Protein AF-A0A946SWT9-F1 (afdb_monomer)

Sequence (119 aa):
MNLFKFADIRRGKDSSDRVGQFMLGSYIILFLLFLVLPLGALISKSLENKDGEFIGFANYSLYLQEPALFQSLYNSLFVAIISTIIVVVLAFLFAYAITRT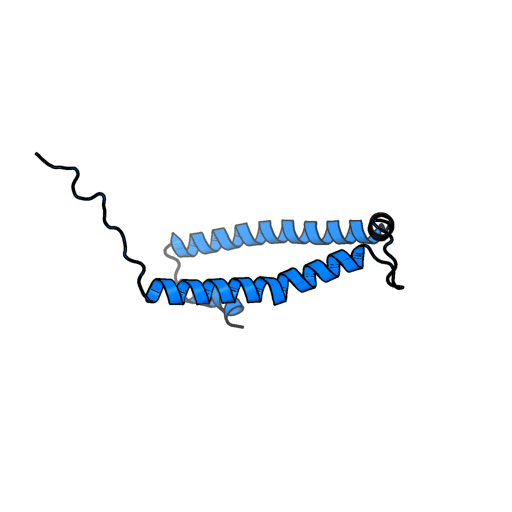CMPFKGFFKLVALIPLLS

Mean predicted aligned error: 9.85 Å

Foldseek 3Di:
DDPPPPPDPPPDCDVVNVVVVVVVVVVVVCCCVPPVVVVVVVVQVCQADPVRHRNGCPSVVVVVVDPVVVVVVCVVVVCVVVVCVVCVVVVVVLVCCLPPHPDPPSVVSVVVVCVVVVD

Structure (mmCIF, N/CA/C/O backbone):
data_AF-A0A946SWT9-F1
#
_entry.id   AF-A0A946SWT9-F1
#
loop_
_atom_site.group_PDB
_atom_site.id
_atom_site.type_symbol
_atom_site.label_atom_id
_atom_site.label_alt_id
_atom_site.label_comp_id
_atom_site.label_asym_id
_atom_site.label_entity_id
_atom_site.label_seq_id
_atom_site.pdbx_PDB_ins_code
_atom_site.Cartn_x
_atom_site.Cartn_y
_atom_site.Cartn_z
_atom_site.occupancy
_atom_site.B_iso_or_equiv
_atom_site.auth_seq_id
_atom_site.auth_comp_id
_atom_site.auth_asym_id
_atom_site.auth_atom_id
_atom_site.pdbx_PDB_model_num
ATOM 1 N N . MET A 1 1 ? -4.399 -53.183 23.988 1.00 47.94 1 MET A N 1
ATOM 2 C CA . MET A 1 1 ? -4.897 -53.689 22.693 1.00 47.94 1 MET A CA 1
ATOM 3 C C . MET A 1 1 ? -5.566 -52.527 21.956 1.00 47.94 1 MET A C 1
ATOM 5 O O . MET A 1 1 ? -6.573 -52.034 22.432 1.00 47.94 1 MET A O 1
ATOM 9 N N . ASN A 1 2 ? -4.929 -52.051 20.877 1.00 47.22 2 ASN A N 1
ATOM 10 C CA . ASN A 1 2 ? -5.386 -51.075 19.866 1.00 47.22 2 ASN A CA 1
ATOM 11 C C . ASN A 1 2 ? -5.886 -49.677 20.298 1.00 47.22 2 ASN A C 1
ATOM 13 O O . ASN A 1 2 ? -7.077 -49.397 20.246 1.00 47.22 2 ASN A O 1
ATOM 17 N N . LEU A 1 3 ? -4.941 -48.758 20.552 1.00 57.19 3 LEU A N 1
ATOM 18 C CA . LEU A 1 3 ? -5.171 -47.299 20.595 1.00 57.19 3 LEU A CA 1
ATOM 19 C C . LEU A 1 3 ? -4.796 -46.572 19.275 1.00 57.19 3 LEU A C 1
ATOM 21 O O . LEU A 1 3 ? -4.904 -45.357 19.190 1.00 57.19 3 LEU A O 1
ATOM 25 N N . PHE A 1 4 ? -4.360 -47.302 18.238 1.00 59.44 4 PHE A N 1
ATOM 26 C CA . PHE A 1 4 ? -3.781 -46.738 17.002 1.00 59.44 4 PHE A CA 1
ATOM 27 C C . PHE A 1 4 ? -4.716 -46.738 15.774 1.00 59.44 4 PHE A C 1
ATOM 29 O O . PHE A 1 4 ? -4.277 -46.459 14.664 1.00 59.44 4 PHE A O 1
ATOM 36 N N . LYS A 1 5 ? -6.016 -47.031 15.928 1.00 56.78 5 LYS A N 1
ATOM 37 C CA . LYS A 1 5 ? -6.928 -47.230 14.778 1.00 56.78 5 LYS A CA 1
ATOM 38 C C . LYS A 1 5 ? -7.606 -45.952 14.238 1.00 56.78 5 LYS A C 1
ATOM 40 O O . LYS A 1 5 ? -8.413 -46.048 13.323 1.00 56.78 5 LYS A O 1
ATOM 45 N N . PHE A 1 6 ? -7.280 -44.764 14.755 1.00 56.34 6 PHE A N 1
ATOM 46 C CA . PHE A 1 6 ? -7.875 -43.489 14.303 1.00 56.34 6 PHE A CA 1
ATOM 47 C C . PHE A 1 6 ? -7.043 -42.723 13.256 1.00 56.34 6 PHE A C 1
ATOM 49 O O . PHE A 1 6 ? -7.419 -41.623 12.866 1.00 56.34 6 PHE A O 1
ATOM 56 N N . ALA A 1 7 ? -5.928 -43.285 12.781 1.00 60.72 7 ALA A N 1
ATOM 57 C CA . ALA A 1 7 ? -4.946 -42.555 11.975 1.00 60.72 7 ALA A CA 1
ATOM 58 C C . ALA A 1 7 ? -5.119 -42.643 10.443 1.00 60.72 7 ALA A C 1
ATOM 60 O O . ALA A 1 7 ? -4.220 -42.212 9.733 1.00 60.72 7 ALA A O 1
ATOM 61 N N . ASP A 1 8 ? -6.229 -43.166 9.907 1.00 57.47 8 ASP A N 1
ATOM 62 C CA . ASP A 1 8 ? -6.317 -43.417 8.455 1.00 57.47 8 ASP A CA 1
ATOM 63 C C . ASP A 1 8 ? -7.679 -43.060 7.832 1.00 57.47 8 ASP A C 1
ATOM 65 O O . ASP A 1 8 ? -8.281 -43.826 7.078 1.00 57.47 8 ASP A O 1
ATOM 69 N N . ILE A 1 9 ? -8.185 -41.852 8.115 1.00 64.38 9 ILE A N 1
ATOM 70 C CA . ILE A 1 9 ? -9.250 -41.264 7.287 1.00 64.38 9 ILE A CA 1
ATOM 71 C C . ILE A 1 9 ? -8.605 -40.752 5.992 1.00 64.38 9 ILE A C 1
ATOM 73 O O . ILE A 1 9 ? -8.334 -39.560 5.832 1.00 64.38 9 ILE A O 1
ATOM 77 N N . ARG A 1 10 ? -8.349 -41.656 5.039 1.00 62.56 10 ARG A N 1
ATOM 78 C CA . ARG A 1 10 ? -8.100 -41.266 3.645 1.00 62.56 10 ARG A CA 1
ATOM 79 C C . ARG A 1 10 ? -9.384 -40.658 3.090 1.00 62.56 10 ARG A C 1
ATOM 81 O O . ARG A 1 10 ? -10.277 -41.373 2.642 1.00 62.56 10 ARG A O 1
ATOM 88 N N . ARG A 1 11 ? -9.480 -39.329 3.147 1.00 64.06 11 ARG A N 1
ATOM 89 C CA . ARG A 1 11 ? -10.544 -38.550 2.507 1.00 64.06 11 ARG A CA 1
ATOM 90 C C . ARG A 1 11 ? -10.490 -38.842 1.002 1.00 64.06 11 ARG A C 1
ATOM 92 O O . ARG A 1 11 ? -9.581 -38.385 0.312 1.00 64.06 11 ARG A O 1
ATOM 99 N N . GLY A 1 12 ? -11.391 -39.697 0.518 1.00 61.97 12 GLY A N 1
ATOM 100 C CA . GLY A 1 12 ? -11.531 -39.978 -0.909 1.00 61.97 12 GLY A CA 1
ATOM 101 C C . GLY A 1 12 ? -11.864 -38.678 -1.631 1.00 61.97 12 GLY A C 1
ATOM 102 O O . GLY A 1 12 ? -12.722 -37.941 -1.160 1.00 61.97 12 GLY A O 1
ATOM 103 N N . LYS A 1 13 ? -11.143 -38.383 -2.719 1.00 62.62 13 LYS A N 1
ATOM 104 C CA . LYS A 1 13 ? -11.277 -37.147 -3.499 1.00 62.62 13 LYS A CA 1
ATOM 105 C C . LYS A 1 13 ? -12.737 -36.961 -3.920 1.00 62.62 13 LYS A C 1
ATOM 107 O O . LYS A 1 13 ? -13.211 -37.661 -4.816 1.00 62.62 13 LYS A O 1
ATOM 112 N N . ASP A 1 14 ? -13.434 -36.058 -3.244 1.00 79.00 14 ASP A N 1
ATOM 113 C CA . ASP A 1 14 ? -14.861 -35.820 -3.435 1.00 79.00 14 ASP A CA 1
ATOM 114 C C . ASP A 1 14 ? -15.072 -34.950 -4.688 1.00 79.00 14 ASP A C 1
ATOM 116 O O . ASP A 1 14 ? -14.182 -34.212 -5.124 1.00 79.00 14 ASP A O 1
ATOM 120 N N . SER A 1 15 ? -16.253 -35.010 -5.301 1.00 72.38 15 SER A N 1
ATOM 121 C CA . SER A 1 15 ? -16.611 -34.146 -6.432 1.00 72.38 15 SER A CA 1
ATOM 122 C C . SER A 1 15 ? -16.540 -32.660 -6.050 1.00 72.38 15 SER A C 1
ATOM 124 O O . SER A 1 15 ? -16.199 -31.825 -6.889 1.00 72.38 15 SER A O 1
ATOM 126 N N . SER A 1 16 ? -16.779 -32.341 -4.773 1.00 81.31 16 SER A N 1
ATOM 127 C CA . SER A 1 16 ? -16.588 -31.004 -4.199 1.00 81.31 16 SER A CA 1
ATOM 128 C C . SER A 1 16 ? -15.132 -30.522 -4.301 1.00 81.31 16 SER A C 1
ATOM 130 O O . SER A 1 16 ? -14.876 -29.382 -4.696 1.00 81.31 16 SER A O 1
ATOM 132 N N . ASP A 1 17 ? -14.160 -31.416 -4.082 1.00 84.88 17 ASP A N 1
ATOM 133 C CA . ASP A 1 17 ? -12.734 -31.085 -4.195 1.00 84.88 17 ASP A CA 1
ATOM 134 C C . ASP A 1 17 ? -12.356 -30.745 -5.643 1.00 84.88 17 ASP A C 1
ATOM 136 O O . ASP A 1 17 ? -11.502 -29.893 -5.890 1.00 84.88 17 ASP A O 1
ATOM 140 N N . ARG A 1 18 ? -13.008 -31.384 -6.624 1.00 84.56 18 ARG A N 1
ATOM 141 C CA . ARG A 1 18 ? -12.776 -31.103 -8.050 1.00 84.56 18 ARG A CA 1
ATOM 142 C C . ARG A 1 18 ? -13.302 -29.722 -8.429 1.00 84.56 18 ARG A C 1
ATOM 144 O O . ARG A 1 18 ? -12.596 -28.985 -9.110 1.00 84.56 18 ARG A O 1
ATOM 151 N N . VAL A 1 19 ? -14.494 -29.350 -7.959 1.00 91.44 19 VAL A N 1
ATOM 152 C CA . VAL A 1 19 ? -15.061 -28.008 -8.185 1.00 91.44 19 VAL A CA 1
ATOM 153 C C . VAL A 1 19 ? -14.187 -26.937 -7.530 1.00 91.44 19 VAL A C 1
ATOM 155 O O . VAL A 1 19 ? -13.833 -25.961 -8.189 1.00 91.44 19 VAL A O 1
ATOM 158 N N . GLY A 1 20 ? -13.746 -27.156 -6.286 1.00 91.56 20 GLY A N 1
ATOM 159 C CA . GLY A 1 20 ? -12.815 -26.251 -5.606 1.00 91.56 20 GLY A CA 1
ATOM 160 C C . GLY A 1 20 ? -11.494 -26.074 -6.365 1.00 91.56 20 GLY A C 1
ATOM 161 O O . GLY A 1 20 ? -11.006 -24.953 -6.501 1.00 91.56 20 GLY A O 1
ATOM 162 N N . GLN A 1 21 ? -10.951 -27.153 -6.939 1.00 91.50 21 GLN A N 1
ATOM 163 C CA . GLN A 1 21 ? -9.752 -27.093 -7.783 1.00 91.50 21 GLN A CA 1
ATOM 164 C C . GLN A 1 21 ? -9.967 -26.271 -9.061 1.00 91.50 21 GLN A C 1
ATOM 166 O O . GLN A 1 21 ? -9.089 -25.490 -9.425 1.00 91.50 21 GLN A O 1
ATOM 171 N N . PHE A 1 22 ? -11.124 -26.390 -9.718 1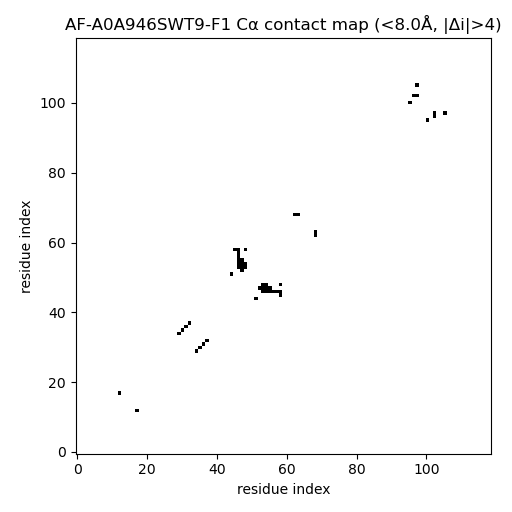.00 95.81 22 PHE A N 1
ATOM 172 C CA . PHE A 1 22 ? -11.445 -25.568 -10.890 1.00 95.81 22 PHE A CA 1
ATOM 173 C C . PHE A 1 22 ? -11.620 -24.090 -10.538 1.00 95.81 22 PHE A C 1
ATOM 175 O O . PHE A 1 22 ? -11.094 -23.235 -11.249 1.00 95.81 22 PHE A O 1
ATOM 182 N N . MET A 1 23 ? -12.306 -23.780 -9.435 1.00 95.06 23 MET A N 1
ATOM 183 C CA . MET A 1 23 ? -12.477 -22.398 -8.975 1.00 95.06 23 MET A CA 1
ATOM 184 C C . MET A 1 23 ? -11.133 -21.757 -8.620 1.00 95.06 23 MET A C 1
ATOM 186 O O . MET A 1 23 ? -10.849 -20.642 -9.055 1.00 95.06 23 MET A O 1
ATOM 190 N N .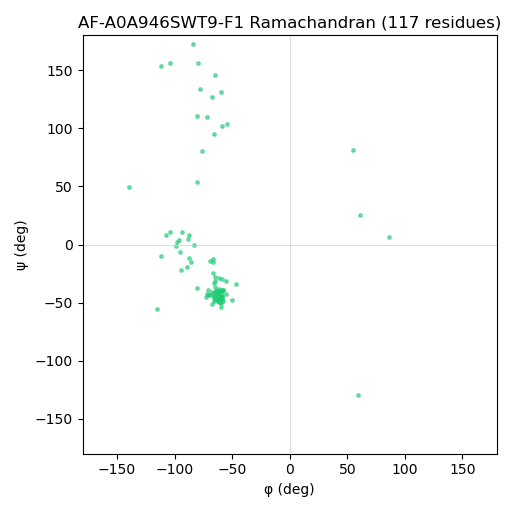 LEU A 1 24 ? -10.276 -22.480 -7.894 1.00 96.50 24 LEU A N 1
ATOM 191 C CA . LEU A 1 24 ? -8.934 -22.011 -7.558 1.00 96.50 24 LEU A CA 1
ATOM 192 C C . LEU A 1 24 ? -8.075 -21.823 -8.815 1.00 96.50 24 LEU A C 1
ATOM 194 O O . LEU A 1 24 ? -7.424 -20.792 -8.962 1.00 96.50 24 LEU A O 1
ATOM 198 N N . GLY A 1 25 ? -8.103 -22.790 -9.737 1.00 97.12 25 GLY A N 1
ATOM 199 C CA . GLY A 1 25 ? -7.388 -22.698 -11.009 1.00 97.12 25 GLY A CA 1
ATOM 200 C C . GLY A 1 25 ? -7.836 -21.489 -11.830 1.00 97.12 25 GLY A C 1
ATOM 201 O O . GLY A 1 25 ? -6.998 -20.728 -12.306 1.00 97.12 25 GLY A O 1
ATOM 202 N N . SER A 1 26 ? -9.148 -21.258 -11.927 1.00 97.19 26 SER A N 1
ATOM 203 C CA . SER A 1 26 ? -9.713 -20.084 -12.597 1.00 97.19 26 SER A CA 1
ATOM 204 C C . SER A 1 26 ? -9.265 -18.778 -11.939 1.00 97.19 26 SER A C 1
ATOM 206 O O . SER A 1 26 ? -8.817 -17.879 -12.646 1.00 97.19 26 SER A O 1
ATOM 208 N N . TYR A 1 27 ? -9.306 -18.685 -10.607 1.00 97.50 27 TYR A N 1
ATOM 209 C CA . TYR A 1 27 ? -8.845 -17.496 -9.886 1.00 97.50 27 TYR A CA 1
ATOM 210 C C . TYR A 1 27 ? -7.365 -17.200 -10.149 1.00 97.50 27 TYR A C 1
ATOM 212 O O . TYR A 1 27 ? -7.008 -16.060 -10.435 1.00 97.50 27 TYR A O 1
ATOM 220 N N . ILE A 1 28 ? -6.508 -18.224 -10.111 1.00 97.75 28 ILE A N 1
ATOM 221 C CA . ILE A 1 28 ? -5.077 -18.074 -10.404 1.00 97.75 28 ILE A CA 1
ATOM 222 C C . ILE A 1 28 ? -4.875 -17.598 -11.844 1.00 97.75 28 ILE A C 1
ATOM 224 O O . ILE A 1 28 ? -4.108 -16.667 -12.072 1.00 97.75 28 ILE A O 1
ATOM 228 N N . ILE A 1 29 ? -5.580 -18.192 -12.809 1.00 98.00 29 ILE A N 1
ATOM 229 C CA . ILE A 1 29 ? -5.495 -17.785 -14.217 1.00 98.00 29 ILE A CA 1
ATOM 230 C C . ILE A 1 29 ? -5.918 -16.322 -14.378 1.00 98.00 29 ILE A C 1
ATOM 232 O O . ILE A 1 29 ? -5.200 -15.550 -15.010 1.00 98.00 29 ILE A O 1
ATOM 236 N N . LEU A 1 30 ? -7.038 -15.916 -13.777 1.00 97.44 30 LEU A N 1
ATOM 237 C CA . LEU A 1 30 ? -7.507 -14.531 -13.825 1.00 97.44 30 LEU A CA 1
ATOM 238 C C . LEU A 1 30 ? -6.505 -13.573 -13.173 1.00 97.44 30 LEU A C 1
ATOM 240 O O . LEU A 1 30 ? -6.179 -12.548 -13.762 1.00 97.44 30 LEU A O 1
ATOM 244 N N . PHE A 1 31 ? -5.964 -13.917 -12.006 1.00 97.50 31 PHE A N 1
ATOM 245 C CA . PHE A 1 31 ? -4.932 -13.123 -11.340 1.00 97.50 31 PHE A CA 1
ATOM 246 C C . PHE A 1 31 ? -3.684 -12.954 -12.220 1.00 97.50 31 PHE A C 1
ATOM 248 O O . PHE A 1 31 ? -3.171 -11.844 -12.373 1.00 97.50 31 PHE A O 1
ATOM 255 N N . LEU A 1 32 ? -3.217 -14.033 -12.851 1.00 97.50 32 LEU A N 1
ATOM 256 C CA . LEU A 1 32 ? -2.068 -13.978 -13.750 1.00 97.50 32 LEU A CA 1
ATOM 257 C C . LEU A 1 32 ? -2.346 -13.105 -14.979 1.00 97.50 32 LEU A C 1
ATOM 259 O O . LEU A 1 32 ? -1.503 -12.291 -15.348 1.00 97.50 32 LEU A O 1
ATOM 263 N N . LEU A 1 33 ? -3.523 -13.238 -15.587 1.00 97.56 33 LEU A N 1
ATOM 264 C CA . LEU A 1 33 ? -3.884 -12.499 -16.798 1.00 97.56 33 LEU A CA 1
ATOM 265 C C . LEU A 1 33 ? -4.144 -11.011 -16.539 1.00 97.56 33 LEU A C 1
ATOM 267 O O . LEU A 1 33 ? -3.703 -10.174 -17.320 1.00 97.56 33 LEU A O 1
ATOM 271 N N . PHE A 1 34 ? -4.853 -10.672 -15.463 1.00 96.44 34 PHE A N 1
ATOM 272 C CA . PHE A 1 34 ? -5.308 -9.300 -15.217 1.00 96.44 34 PHE A CA 1
ATOM 273 C C . PHE A 1 34 ? -4.373 -8.477 -14.337 1.00 96.44 34 PHE A C 1
ATOM 275 O O . PHE A 1 34 ? -4.434 -7.253 -14.389 1.00 96.44 34 PHE A O 1
ATOM 282 N N . LEU A 1 35 ? -3.521 -9.114 -13.533 1.00 95.94 35 LEU A N 1
ATOM 283 C CA . LEU A 1 35 ? -2.601 -8.405 -12.646 1.00 95.94 35 LEU A CA 1
ATOM 284 C C . LEU A 1 35 ? -1.152 -8.653 -13.051 1.00 95.94 35 LEU A C 1
ATOM 286 O O . LEU A 1 35 ? -0.419 -7.705 -13.318 1.00 95.94 35 LEU A O 1
ATOM 290 N N . VAL A 1 36 ? -0.731 -9.916 -13.142 1.00 96.94 36 VAL A N 1
ATOM 291 C CA . VAL A 1 36 ? 0.692 -10.224 -13.364 1.00 96.94 36 VAL A CA 1
ATOM 292 C C . VAL A 1 36 ? 1.144 -9.872 -14.778 1.00 96.94 36 VAL A C 1
ATOM 294 O O . VAL A 1 36 ? 2.201 -9.266 -14.931 1.00 96.94 36 VAL A O 1
ATOM 297 N N . LEU A 1 37 ? 0.354 -10.191 -15.804 1.00 96.88 37 LEU A N 1
ATOM 298 C CA . LEU A 1 37 ? 0.683 -9.886 -17.198 1.00 96.88 37 LEU A CA 1
ATOM 299 C C . LEU A 1 37 ? 0.861 -8.376 -17.443 1.00 96.88 37 LEU A C 1
ATOM 301 O O . LEU A 1 37 ? 1.933 -8.006 -17.929 1.00 96.88 37 LEU A O 1
ATOM 305 N N . PRO A 1 38 ? -0.089 -7.479 -17.096 1.00 96.50 38 PRO A N 1
ATOM 306 C CA . PRO A 1 38 ? 0.115 -6.048 -17.317 1.00 96.50 38 PRO A CA 1
ATOM 307 C C . PRO A 1 38 ? 1.268 -5.479 -16.484 1.00 96.50 38 PRO A C 1
ATOM 309 O O . PRO A 1 38 ? 2.020 -4.655 -16.997 1.00 96.50 38 PRO A O 1
ATOM 312 N N . LEU A 1 39 ? 1.476 -5.940 -15.244 1.00 96.81 39 LEU A N 1
ATOM 313 C CA . LEU A 1 39 ? 2.644 -5.526 -14.456 1.00 96.81 39 LEU A CA 1
ATOM 314 C C . LEU A 1 39 ? 3.960 -5.981 -15.098 1.00 96.81 39 LEU A C 1
ATOM 316 O O . LEU A 1 39 ? 4.910 -5.205 -15.161 1.00 96.81 39 LEU A O 1
ATOM 320 N N . GLY A 1 40 ? 4.008 -7.207 -15.619 1.00 95.44 40 GLY A N 1
ATOM 321 C CA . GLY A 1 40 ? 5.153 -7.713 -16.371 1.00 95.44 40 GLY A CA 1
ATOM 322 C C . GLY A 1 40 ? 5.428 -6.874 -17.617 1.00 95.44 40 GLY A C 1
ATOM 323 O O . GLY A 1 40 ? 6.565 -6.469 -17.838 1.00 95.44 40 GLY A O 1
ATOM 324 N N . ALA A 1 41 ? 4.385 -6.528 -18.375 1.00 93.94 41 ALA A N 1
ATOM 325 C CA . ALA A 1 41 ? 4.503 -5.660 -19.544 1.00 93.94 41 ALA A CA 1
ATOM 326 C C . ALA A 1 41 ? 5.023 -4.256 -19.184 1.00 93.94 41 ALA A C 1
ATOM 328 O O . ALA A 1 41 ? 5.847 -3.709 -19.915 1.00 93.94 41 ALA A O 1
ATOM 329 N N . LEU A 1 42 ? 4.597 -3.689 -18.048 1.00 94.62 42 LEU A N 1
ATOM 330 C CA . LEU A 1 42 ? 5.117 -2.412 -17.547 1.00 94.62 42 LEU A CA 1
ATOM 331 C C . LEU A 1 42 ? 6.608 -2.494 -17.197 1.00 94.62 42 LEU A C 1
ATOM 333 O O . LEU A 1 42 ? 7.354 -1.579 -17.535 1.00 94.62 42 LEU A O 1
ATOM 337 N N . ILE A 1 43 ? 7.049 -3.591 -16.573 1.00 93.62 43 ILE A N 1
ATOM 338 C CA . ILE A 1 43 ? 8.466 -3.818 -16.246 1.00 93.62 43 ILE A CA 1
ATOM 339 C C . ILE A 1 43 ? 9.303 -4.007 -17.518 1.00 93.62 43 ILE A C 1
ATOM 341 O O . ILE A 1 43 ? 10.406 -3.475 -17.622 1.00 93.62 43 ILE A O 1
ATOM 345 N N . SER A 1 44 ? 8.793 -4.738 -18.512 1.00 91.69 44 SER A N 1
ATOM 346 C CA . SER A 1 44 ? 9.468 -4.855 -19.809 1.00 91.69 44 SER A CA 1
ATOM 347 C C . SER A 1 44 ? 9.594 -3.488 -20.478 1.00 91.69 44 SER A C 1
ATOM 349 O O . S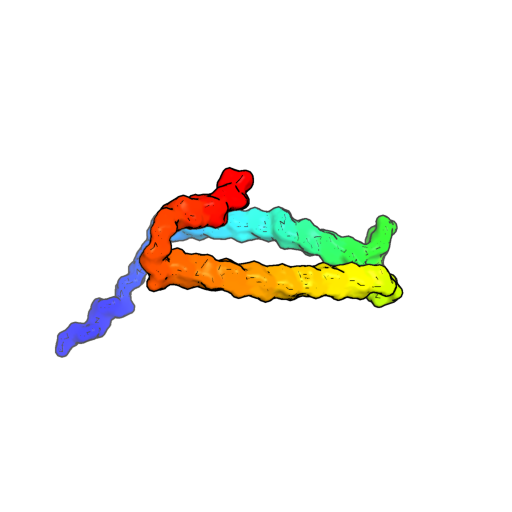ER A 1 44 ? 10.684 -3.108 -20.898 1.00 91.69 44 SER A O 1
ATOM 351 N N . LYS A 1 45 ? 8.513 -2.697 -20.485 1.00 90.94 45 LYS A N 1
ATOM 352 C CA . LYS A 1 45 ? 8.528 -1.347 -21.055 1.00 90.94 45 LYS A CA 1
ATOM 353 C C . LYS A 1 45 ? 9.442 -0.378 -20.316 1.00 90.94 45 LYS A C 1
ATOM 355 O O . LYS A 1 45 ? 10.019 0.484 -20.967 1.00 90.94 45 LYS A O 1
ATOM 360 N N . SER A 1 46 ? 9.635 -0.514 -19.004 1.00 92.00 46 SER A N 1
ATOM 361 C CA . SER A 1 46 ? 10.578 0.342 -18.272 1.00 92.00 46 SER A CA 1
ATOM 362 C C . SER A 1 46 ? 12.047 0.079 -18.622 1.00 92.00 46 SER A C 1
ATOM 364 O O . SER A 1 46 ? 12.894 0.914 -18.304 1.00 92.00 46 SER A O 1
ATOM 366 N N . LEU A 1 47 ? 12.361 -1.035 -19.292 1.00 92.50 47 LEU A N 1
ATOM 367 C CA . LEU A 1 47 ? 13.699 -1.352 -19.810 1.00 92.50 47 LEU A CA 1
ATOM 368 C C . LEU A 1 47 ? 13.883 -0.962 -21.288 1.00 92.50 47 LEU A C 1
ATOM 370 O O . LEU A 1 47 ? 14.989 -1.064 -21.821 1.00 92.50 47 LEU A O 1
ATOM 374 N N . GLU A 1 48 ? 12.816 -0.523 -21.952 1.00 92.62 48 GLU A N 1
ATOM 375 C CA . GLU A 1 48 ? 12.820 -0.101 -23.352 1.00 92.62 48 GLU A CA 1
ATOM 376 C C . GLU A 1 48 ? 12.775 1.431 -23.477 1.00 92.62 48 GLU A C 1
ATOM 378 O O . GLU A 1 48 ? 12.319 2.146 -22.581 1.00 92.62 48 GLU A O 1
ATOM 383 N N . ASN A 1 49 ? 13.252 1.956 -24.603 1.00 88.44 49 ASN A N 1
ATOM 384 C CA . ASN A 1 49 ? 13.066 3.352 -24.992 1.00 88.44 49 ASN A CA 1
ATOM 385 C C . ASN A 1 49 ? 11.701 3.542 -25.692 1.00 88.44 49 ASN A C 1
ATOM 387 O O . ASN A 1 49 ? 11.002 2.577 -26.010 1.00 88.44 49 ASN A O 1
ATOM 391 N N . LYS A 1 50 ? 11.314 4.792 -25.978 1.00 85.50 50 LYS A N 1
ATOM 392 C CA . LYS A 1 50 ? 10.074 5.150 -26.694 1.00 85.50 50 LYS A CA 1
ATOM 393 C C . LYS A 1 50 ? 9.946 4.467 -28.059 1.00 85.50 50 LYS A C 1
ATOM 395 O O . LYS A 1 50 ? 8.833 4.136 -28.456 1.00 85.50 50 LYS A O 1
ATOM 400 N N . ASP A 1 51 ? 11.073 4.204 -28.715 1.00 87.81 51 ASP A N 1
ATOM 401 C CA . ASP A 1 51 ? 11.146 3.532 -30.017 1.00 87.81 51 ASP A CA 1
ATOM 402 C C . ASP A 1 51 ? 11.093 1.991 -29.915 1.00 87.81 51 ASP A C 1
ATOM 404 O O . ASP A 1 51 ? 11.098 1.298 -30.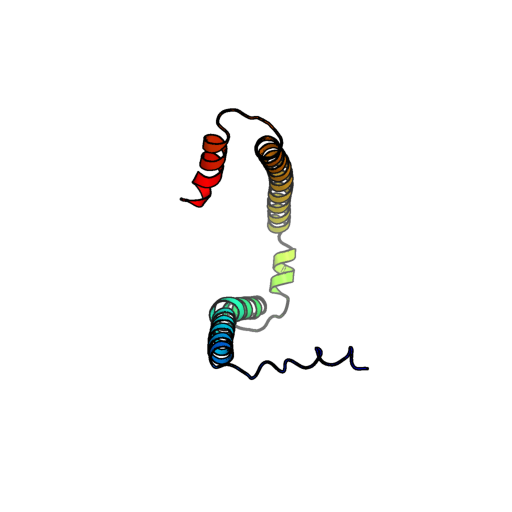928 1.00 87.81 51 ASP A O 1
ATOM 408 N N . GLY A 1 52 ? 11.003 1.432 -28.698 1.00 85.75 52 GLY A N 1
ATOM 409 C CA . GLY A 1 52 ? 10.935 -0.015 -28.450 1.00 85.75 52 GLY A CA 1
ATOM 410 C C . GLY A 1 52 ? 12.292 -0.718 -28.358 1.00 85.75 52 GLY A C 1
ATOM 411 O O . GLY A 1 52 ? 12.342 -1.940 -28.259 1.00 85.75 52 GLY A O 1
ATOM 412 N N . GLU A 1 53 ? 13.395 0.029 -28.374 1.00 90.00 53 GLU A N 1
ATOM 413 C CA . GLU A 1 53 ? 14.739 -0.528 -28.211 1.00 90.00 53 GLU A CA 1
ATOM 414 C C . GLU A 1 53 ? 15.040 -0.841 -26.741 1.00 90.00 53 GLU A C 1
ATOM 416 O O . GLU A 1 53 ? 14.805 -0.007 -25.866 1.00 90.00 53 GLU A O 1
ATOM 421 N N . PHE A 1 54 ? 15.600 -2.020 -26.457 1.00 90.88 54 PHE A N 1
ATOM 422 C CA . PHE A 1 54 ? 16.014 -2.398 -25.105 1.00 90.88 54 PHE A CA 1
ATOM 423 C C . PHE A 1 54 ? 17.262 -1.610 -24.682 1.00 90.88 54 PHE A C 1
ATOM 425 O O . PHE A 1 54 ? 18.363 -1.856 -25.173 1.00 90.88 54 PHE A O 1
ATOM 432 N N . ILE A 1 55 ? 17.091 -0.688 -23.734 1.00 90.94 55 ILE A N 1
ATOM 433 C CA . ILE A 1 55 ? 18.148 0.187 -23.196 1.00 90.94 55 ILE A CA 1
ATOM 434 C C . ILE A 1 55 ? 18.563 -0.197 -21.766 1.00 90.94 55 ILE A C 1
ATOM 436 O O . ILE A 1 55 ? 19.328 0.516 -21.110 1.00 90.94 55 ILE A O 1
ATOM 440 N N . GLY A 1 56 ? 18.070 -1.334 -21.264 1.00 89.81 56 GLY A N 1
ATOM 441 C CA . GLY A 1 56 ? 18.385 -1.846 -19.934 1.00 89.81 56 GLY A CA 1
ATOM 442 C C . GLY A 1 56 ? 17.984 -0.862 -18.833 1.00 89.81 56 GLY A C 1
ATOM 443 O O . GLY A 1 56 ? 16.862 -0.368 -18.798 1.00 89.81 56 GLY A O 1
ATOM 444 N N . PHE A 1 57 ? 18.906 -0.556 -17.917 1.00 89.31 57 PHE A N 1
ATOM 445 C CA . PHE A 1 57 ? 18.619 0.286 -16.749 1.00 89.31 57 PHE A CA 1
ATOM 4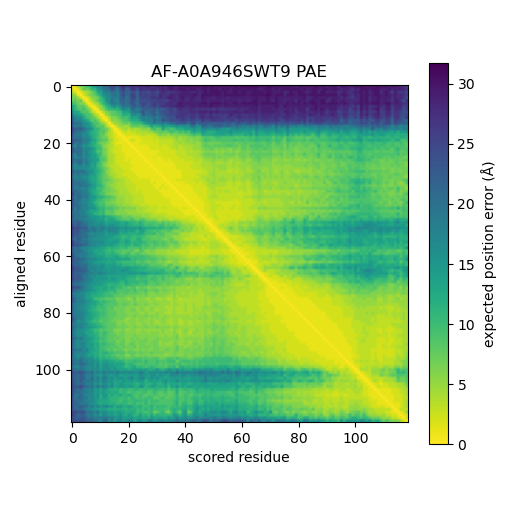46 C C . PHE A 1 57 ? 18.787 1.796 -16.983 1.00 89.31 57 PHE A C 1
ATOM 448 O O . PHE A 1 57 ? 18.694 2.571 -16.030 1.00 89.31 57 PHE A O 1
ATOM 455 N N . ALA A 1 58 ? 19.009 2.243 -18.222 1.00 88.81 58 ALA A N 1
ATOM 456 C CA . ALA A 1 58 ? 19.254 3.657 -18.518 1.00 88.81 58 ALA A CA 1
ATOM 457 C C . ALA A 1 58 ? 18.097 4.572 -18.060 1.00 88.81 58 ALA A C 1
ATOM 459 O O . ALA A 1 58 ? 18.336 5.625 -17.460 1.00 88.81 58 ALA A O 1
ATOM 460 N N . ASN A 1 59 ? 16.845 4.124 -18.230 1.00 88.50 59 ASN A N 1
ATOM 461 C CA . ASN A 1 59 ? 15.660 4.825 -17.723 1.00 88.50 59 ASN A CA 1
ATOM 462 C C . ASN A 1 59 ? 15.711 5.026 -16.201 1.00 88.50 59 ASN A C 1
ATOM 464 O O . ASN A 1 59 ? 15.365 6.094 -15.707 1.00 88.50 59 ASN A O 1
ATOM 468 N N . TYR A 1 60 ? 16.193 4.030 -15.454 1.00 87.81 60 TYR A N 1
ATOM 469 C CA . TYR A 1 60 ? 16.305 4.108 -13.998 1.00 87.81 60 TYR A CA 1
ATOM 470 C C . TYR A 1 60 ? 17.410 5.067 -13.568 1.00 87.81 60 TYR A C 1
ATOM 472 O O . TYR A 1 60 ? 17.210 5.815 -12.619 1.00 87.81 60 TYR A O 1
ATOM 480 N N . SER A 1 61 ? 18.555 5.093 -14.260 1.00 85.94 61 SER A N 1
ATOM 481 C CA . SER A 1 61 ? 19.617 6.055 -13.939 1.00 85.94 61 SER A CA 1
ATOM 482 C C . SER A 1 61 ? 19.192 7.503 -14.175 1.00 85.94 61 SER A C 1
ATOM 484 O O . SER A 1 61 ? 19.499 8.352 -13.346 1.00 85.94 61 SER A O 1
ATOM 486 N N . LEU A 1 62 ? 18.453 7.775 -15.257 1.00 86.31 62 LEU A N 1
ATOM 487 C CA . LEU A 1 62 ? 17.897 9.104 -15.522 1.00 86.31 62 LEU A CA 1
ATOM 488 C C . LEU A 1 62 ? 16.851 9.476 -14.470 1.00 86.31 62 LEU A C 1
ATOM 490 O O . LEU A 1 62 ? 16.892 10.567 -13.915 1.00 86.31 62 LEU A O 1
ATOM 494 N N . TYR A 1 63 ? 15.962 8.537 -14.142 1.00 83.94 63 TYR A N 1
ATOM 495 C CA . TYR A 1 63 ? 14.955 8.727 -13.104 1.00 83.94 63 TYR A CA 1
ATOM 496 C C . TYR A 1 63 ? 15.611 9.029 -11.747 1.00 83.94 63 TYR A C 1
ATOM 498 O O . TYR A 1 63 ? 15.282 10.011 -11.104 1.00 83.94 63 TYR A O 1
ATOM 506 N N . LEU A 1 64 ? 16.625 8.274 -11.326 1.00 86.56 64 LEU A N 1
ATOM 507 C CA . LEU A 1 64 ? 17.314 8.508 -10.050 1.00 86.56 64 LEU A CA 1
ATOM 508 C C . LEU A 1 64 ? 18.113 9.820 -9.988 1.00 86.56 64 LEU A C 1
ATOM 510 O O . LEU A 1 64 ? 18.536 10.202 -8.903 1.00 86.56 64 LEU A O 1
ATOM 514 N N . GLN A 1 65 ? 18.348 10.509 -11.103 1.00 87.12 65 GLN A N 1
ATOM 515 C CA . GLN A 1 65 ? 19.009 11.817 -11.097 1.00 87.12 65 GLN A CA 1
ATOM 516 C C . GLN A 1 65 ? 18.026 12.973 -10.899 1.00 87.12 65 GLN A C 1
ATOM 518 O O . GLN A 1 65 ? 18.468 14.085 -10.617 1.00 87.12 65 GLN A O 1
ATOM 523 N N . GLU A 1 66 ? 16.716 12.728 -10.992 1.00 86.81 66 GLU A N 1
ATOM 524 C CA . GLU A 1 66 ? 15.718 13.782 -10.858 1.00 86.81 66 GLU A CA 1
ATOM 525 C C . GLU A 1 66 ? 15.433 14.130 -9.386 1.00 86.81 66 GLU A C 1
ATOM 527 O O . GLU A 1 66 ? 14.797 13.349 -8.664 1.00 86.81 66 GLU A O 1
ATOM 532 N N . PRO A 1 67 ? 15.839 15.323 -8.905 1.00 81.00 67 PRO A N 1
ATOM 533 C CA . PRO A 1 67 ? 15.710 15.693 -7.495 1.00 81.00 67 PRO A CA 1
ATOM 534 C C . PRO A 1 67 ? 14.248 15.800 -7.041 1.00 81.00 67 PRO A C 1
ATOM 536 O O . PRO A 1 67 ? 13.933 15.540 -5.877 1.00 81.00 67 PRO A O 1
ATOM 539 N N . ALA A 1 68 ? 13.332 16.127 -7.959 1.00 85.00 68 ALA A N 1
ATOM 540 C CA . ALA A 1 68 ? 11.901 16.201 -7.674 1.00 85.00 68 ALA A CA 1
ATOM 541 C C . ALA A 1 68 ? 11.322 14.851 -7.212 1.00 85.00 68 ALA A C 1
ATOM 543 O O . ALA A 1 68 ? 10.382 14.819 -6.412 1.00 85.00 68 ALA A O 1
ATOM 544 N N . LEU A 1 69 ? 11.898 13.731 -7.658 1.00 85.38 69 LEU A N 1
ATOM 545 C CA . LEU A 1 69 ? 11.412 12.404 -7.297 1.00 85.38 69 LEU A CA 1
ATOM 546 C C . LEU A 1 69 ? 11.744 12.053 -5.858 1.00 85.38 69 LEU A C 1
ATOM 548 O O . LEU A 1 69 ? 10.850 11.626 -5.133 1.00 85.38 69 LEU A O 1
ATOM 552 N N . PHE A 1 70 ? 12.971 12.309 -5.405 1.00 87.81 70 PHE A N 1
ATOM 553 C CA . PHE A 1 70 ? 13.322 12.123 -3.995 1.00 87.81 70 PHE A CA 1
ATOM 554 C C . PHE A 1 70 ? 12.462 12.989 -3.080 1.00 87.81 70 PHE A C 1
ATOM 556 O O . PHE A 1 70 ? 11.996 12.504 -2.048 1.00 87.81 70 PHE A O 1
ATOM 563 N N . GLN A 1 71 ? 12.179 14.232 -3.485 1.00 89.19 71 GLN A N 1
ATOM 564 C CA . GLN A 1 71 ? 11.279 15.094 -2.727 1.00 89.19 71 GLN A CA 1
ATOM 565 C C . GLN A 1 71 ? 9.861 14.512 -2.660 1.00 89.19 71 GLN A C 1
ATOM 567 O O . GLN A 1 71 ? 9.257 14.485 -1.588 1.00 89.19 71 GLN A O 1
ATOM 572 N N . SER A 1 72 ? 9.332 14.018 -3.782 1.00 91.56 72 SER A N 1
ATOM 573 C CA . SER A 1 72 ? 8.001 13.403 -3.828 1.00 91.56 72 SER A CA 1
ATOM 574 C C . SER A 1 72 ? 7.924 12.128 -2.981 1.00 91.56 72 SER A C 1
ATOM 576 O O . SER A 1 72 ? 6.994 11.982 -2.191 1.00 91.56 72 SER A O 1
ATOM 578 N N . LEU A 1 73 ? 8.943 11.263 -3.052 1.00 92.50 73 LEU A N 1
ATOM 579 C CA . LEU A 1 73 ? 9.041 10.042 -2.255 1.00 92.50 73 LEU A CA 1
ATOM 580 C C . LEU A 1 73 ? 9.091 10.363 -0.764 1.00 92.50 73 LEU A C 1
ATOM 582 O O . LEU A 1 73 ? 8.349 9.765 0.014 1.00 92.50 73 LEU A O 1
ATOM 586 N N . TYR A 1 74 ? 9.925 11.327 -0.369 1.00 93.94 74 TYR A N 1
ATOM 587 C CA . TYR A 1 74 ? 10.017 11.765 1.018 1.00 93.94 74 TYR A CA 1
ATOM 588 C C . TYR A 1 74 ? 8.683 12.326 1.515 1.00 93.94 74 TYR A C 1
ATOM 590 O O . TYR A 1 74 ? 8.207 11.917 2.570 1.00 93.94 74 TYR A O 1
ATOM 598 N N . ASN A 1 75 ? 8.044 13.205 0.741 1.00 95.31 75 ASN A N 1
ATOM 599 C CA . ASN A 1 75 ? 6.754 13.786 1.104 1.00 95.31 75 ASN A CA 1
ATOM 600 C C . ASN A 1 75 ? 5.679 12.703 1.277 1.00 95.31 75 ASN A C 1
ATOM 602 O O . ASN A 1 75 ? 4.967 12.697 2.281 1.00 95.31 75 ASN A O 1
ATOM 606 N N . SER A 1 76 ? 5.574 11.766 0.333 1.00 96.81 76 SER A N 1
ATOM 607 C CA . SER A 1 76 ? 4.599 10.674 0.399 1.00 96.81 76 SER A CA 1
ATOM 608 C C . SER A 1 76 ? 4.858 9.740 1.579 1.00 96.81 76 SER A C 1
ATOM 610 O O . SER A 1 76 ? 3.920 9.410 2.303 1.00 96.81 76 SER A O 1
ATOM 612 N N . LEU A 1 77 ? 6.115 9.349 1.817 1.00 97.50 77 LEU A N 1
ATOM 613 C CA . LEU A 1 77 ? 6.480 8.511 2.961 1.00 97.50 77 LEU A CA 1
ATOM 614 C C . LEU A 1 77 ? 6.227 9.226 4.287 1.00 97.50 77 LEU A C 1
ATOM 616 O O . LEU A 1 77 ? 5.678 8.626 5.208 1.00 97.50 77 LEU A O 1
ATOM 620 N N . PHE A 1 78 ? 6.574 10.507 4.379 1.00 97.75 78 PHE A N 1
ATOM 621 C CA . PHE A 1 78 ? 6.339 11.311 5.569 1.00 97.75 78 PHE A CA 1
ATOM 622 C C . PHE A 1 78 ? 4.845 11.382 5.897 1.00 97.75 78 PHE A C 1
ATOM 624 O O . PHE A 1 78 ? 4.443 11.053 7.014 1.00 97.75 78 PHE A O 1
ATOM 631 N N . VAL A 1 79 ? 4.002 11.718 4.915 1.00 97.94 79 VAL A N 1
ATOM 632 C CA . VAL A 1 79 ? 2.547 11.747 5.116 1.00 97.94 79 VAL A CA 1
ATOM 633 C C . VAL A 1 79 ? 2.011 10.356 5.461 1.00 97.94 79 VAL A C 1
ATOM 635 O O . VAL A 1 79 ? 1.197 10.239 6.378 1.00 97.94 79 VAL A O 1
ATOM 638 N N . ALA A 1 80 ? 2.478 9.294 4.800 1.00 97.88 80 ALA A N 1
ATOM 639 C CA . ALA A 1 80 ? 2.052 7.925 5.090 1.00 97.88 80 ALA A CA 1
ATOM 640 C C . ALA A 1 80 ? 2.394 7.503 6.530 1.00 97.88 80 ALA A C 1
ATOM 642 O O . ALA A 1 80 ? 1.548 6.944 7.226 1.00 97.88 80 ALA A O 1
ATOM 643 N N . ILE A 1 81 ? 3.599 7.811 7.011 1.00 98.31 81 ILE A N 1
ATOM 644 C CA . ILE A 1 81 ? 4.032 7.471 8.372 1.00 98.31 81 ILE A CA 1
ATOM 645 C C . ILE A 1 81 ? 3.238 8.269 9.406 1.00 98.31 81 ILE A C 1
ATOM 647 O O . ILE A 1 81 ? 2.667 7.682 10.327 1.00 98.31 81 ILE A O 1
ATOM 651 N N . ILE A 1 82 ? 3.163 9.593 9.249 1.00 98.31 82 ILE A N 1
ATOM 652 C CA . ILE A 1 82 ? 2.465 10.461 10.205 1.00 98.31 82 ILE A CA 1
ATOM 653 C C . ILE A 1 82 ? 0.975 10.114 10.261 1.00 98.31 82 ILE A C 1
ATOM 655 O O . ILE A 1 82 ? 0.425 9.955 11.352 1.00 98.31 82 ILE A O 1
ATOM 659 N N . SER A 1 83 ? 0.332 9.919 9.107 1.00 97.94 83 SER A N 1
ATOM 660 C CA . SER A 1 83 ? -1.071 9.493 9.062 1.00 97.94 83 SER A CA 1
ATOM 661 C C . SER A 1 83 ? -1.266 8.122 9.705 1.00 97.94 83 SER A C 1
ATOM 663 O O . SER A 1 83 ? -2.170 7.980 10.521 1.00 97.94 83 SER A O 1
ATOM 665 N N . THR A 1 84 ? -0.396 7.143 9.438 1.00 98.06 84 THR A N 1
ATOM 666 C CA . THR A 1 84 ? -0.482 5.812 10.060 1.00 98.06 84 THR A CA 1
ATOM 667 C C . THR A 1 84 ? -0.387 5.900 11.578 1.00 98.06 84 THR A C 1
ATOM 669 O O . THR A 1 84 ? -1.214 5.312 12.268 1.00 98.06 84 THR A O 1
ATOM 672 N N . ILE A 1 85 ? 0.568 6.660 12.119 1.00 98.44 85 ILE A N 1
ATOM 673 C CA . ILE A 1 85 ? 0.728 6.820 13.573 1.00 98.44 85 ILE A CA 1
ATOM 674 C C . ILE A 1 85 ? -0.538 7.426 14.185 1.00 98.44 85 ILE A C 1
ATOM 676 O O . ILE A 1 85 ? -1.084 6.877 15.145 1.00 98.44 85 ILE A O 1
ATOM 680 N N . ILE A 1 86 ? -1.034 8.525 13.611 1.00 98.19 86 ILE A N 1
ATOM 681 C CA . ILE A 1 86 ? -2.234 9.212 14.103 1.00 98.19 86 ILE A CA 1
ATOM 682 C C . ILE A 1 86 ? -3.449 8.278 14.033 1.00 98.19 86 ILE A C 1
ATOM 684 O O . ILE A 1 86 ? -4.160 8.112 15.025 1.00 98.19 86 ILE A O 1
ATOM 688 N N . VAL A 1 87 ? -3.670 7.636 12.884 1.00 97.25 87 VAL A N 1
ATOM 689 C CA . VAL A 1 87 ? -4.812 6.743 12.655 1.00 97.25 87 VAL A CA 1
ATOM 690 C C . VAL A 1 87 ? -4.751 5.537 13.580 1.00 97.25 87 VAL A C 1
ATOM 692 O O . VAL A 1 87 ? -5.765 5.210 14.183 1.00 97.25 87 VAL A O 1
ATOM 695 N N . VAL A 1 88 ? -3.593 4.897 13.752 1.00 98.06 88 VAL A N 1
ATOM 696 C CA . VAL A 1 88 ? -3.450 3.730 14.636 1.00 98.06 88 VAL A CA 1
ATOM 697 C C . VAL A 1 88 ? -3.748 4.103 16.084 1.00 98.06 88 VAL A C 1
ATOM 699 O O . VAL A 1 88 ? -4.512 3.393 16.737 1.00 98.06 88 VAL A O 1
ATOM 702 N N . VAL A 1 89 ? -3.209 5.220 16.583 1.00 98.12 89 VAL A N 1
ATOM 703 C CA . VAL A 1 89 ? -3.475 5.678 17.956 1.00 98.12 89 VAL A CA 1
ATOM 704 C C . VAL A 1 89 ? -4.966 5.953 18.150 1.00 98.12 89 VAL A C 1
ATOM 706 O O . VAL A 1 89 ? -5.571 5.437 19.091 1.00 98.12 89 VAL A O 1
ATOM 709 N N . LEU A 1 90 ? -5.588 6.712 17.244 1.00 96.31 90 LEU A N 1
ATOM 710 C CA . LEU A 1 90 ? -7.010 7.048 17.338 1.00 96.31 90 LEU A CA 1
ATOM 711 C C . LEU A 1 90 ? -7.913 5.818 17.180 1.00 96.31 90 LEU A C 1
ATOM 713 O O . LEU A 1 90 ? -8.826 5.624 17.983 1.00 96.31 90 LEU A O 1
ATOM 717 N N . ALA A 1 91 ? -7.646 4.965 16.190 1.00 95.00 91 ALA A N 1
ATOM 718 C CA . ALA A 1 91 ? -8.405 3.743 15.944 1.00 95.00 91 ALA A CA 1
ATOM 719 C C . ALA A 1 91 ? -8.293 2.771 17.123 1.00 95.00 91 ALA A C 1
ATOM 721 O O . ALA A 1 91 ? -9.295 2.175 17.521 1.00 95.00 91 ALA A O 1
ATOM 722 N N . PHE A 1 92 ? -7.108 2.647 17.728 1.00 9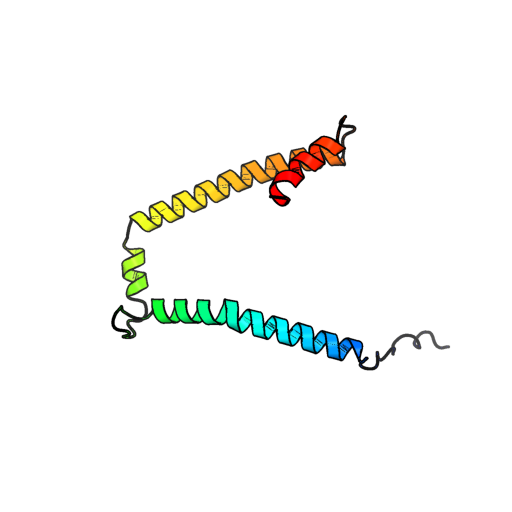6.06 92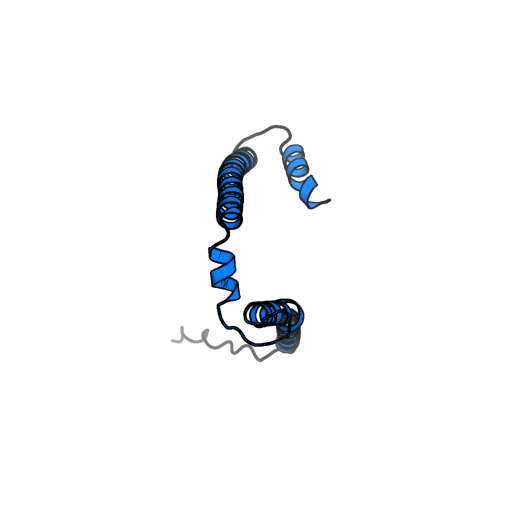 PHE A N 1
ATOM 723 C CA . PHE A 1 92 ? -6.907 1.817 18.911 1.00 96.06 92 PHE A CA 1
ATOM 724 C C . PHE A 1 92 ? -7.675 2.358 20.120 1.00 96.06 92 PHE A C 1
ATOM 726 O O . PHE A 1 92 ? -8.402 1.600 20.763 1.00 96.06 92 PHE A O 1
ATOM 733 N N . LEU A 1 93 ? -7.574 3.661 20.410 1.00 94.75 93 LEU A N 1
ATOM 734 C CA . LEU A 1 93 ? -8.326 4.294 21.499 1.00 94.75 93 LEU A CA 1
ATOM 735 C C . LEU A 1 93 ? -9.838 4.132 21.304 1.00 94.75 93 LEU A C 1
ATOM 737 O O . LEU A 1 93 ? -10.548 3.767 22.241 1.00 94.75 93 LEU A O 1
ATOM 741 N N . PHE A 1 94 ? -10.324 4.336 20.081 1.00 92.62 94 PHE A N 1
ATOM 742 C CA . PHE A 1 94 ? -11.726 4.152 19.722 1.00 92.62 94 PHE A CA 1
ATOM 743 C C . PHE A 1 94 ? -12.185 2.697 19.905 1.00 92.62 94 PHE A C 1
ATOM 745 O O . PHE A 1 94 ? -13.194 2.435 20.568 1.00 92.62 94 PHE A O 1
ATOM 752 N N . ALA A 1 95 ? -11.419 1.732 19.387 1.00 93.00 95 ALA A N 1
ATOM 753 C CA . ALA A 1 95 ? -11.705 0.309 19.540 1.00 93.00 95 ALA A CA 1
ATOM 754 C C . ALA A 1 95 ? -11.673 -0.129 21.013 1.00 93.00 95 ALA A C 1
ATOM 756 O O . ALA A 1 95 ? -12.532 -0.907 21.444 1.00 93.00 95 ALA A O 1
ATOM 757 N N . TYR A 1 96 ? -10.727 0.390 21.801 1.00 93.75 96 TYR A N 1
ATOM 758 C CA . TYR A 1 96 ? -10.624 0.131 23.235 1.00 93.75 96 TYR A CA 1
ATOM 759 C C . TYR A 1 96 ? -11.828 0.697 23.987 1.00 93.75 96 TYR A C 1
ATOM 761 O O . TYR A 1 96 ? -12.463 -0.032 24.752 1.00 93.75 96 TYR A O 1
ATOM 769 N N . ALA A 1 97 ? -12.196 1.954 23.723 1.00 91.56 97 ALA A N 1
ATOM 770 C CA . ALA A 1 97 ? -13.345 2.599 24.346 1.00 91.56 97 ALA A CA 1
ATOM 771 C C . ALA A 1 97 ? -14.626 1.802 24.076 1.00 91.56 97 ALA A C 1
ATOM 773 O O . ALA A 1 97 ? -15.339 1.421 25.004 1.00 91.56 97 ALA A O 1
ATOM 774 N N . ILE A 1 98 ? -14.867 1.431 22.820 1.00 90.88 98 ILE A N 1
ATOM 775 C CA . ILE A 1 98 ? -16.014 0.604 22.454 1.00 90.88 98 ILE A CA 1
ATOM 776 C C . ILE A 1 98 ? -15.942 -0.765 23.134 1.00 90.88 98 ILE A C 1
ATOM 778 O O . ILE A 1 98 ? -16.955 -1.238 23.638 1.00 90.88 98 ILE A O 1
ATOM 782 N N . THR A 1 99 ? -14.795 -1.439 23.164 1.00 90.88 99 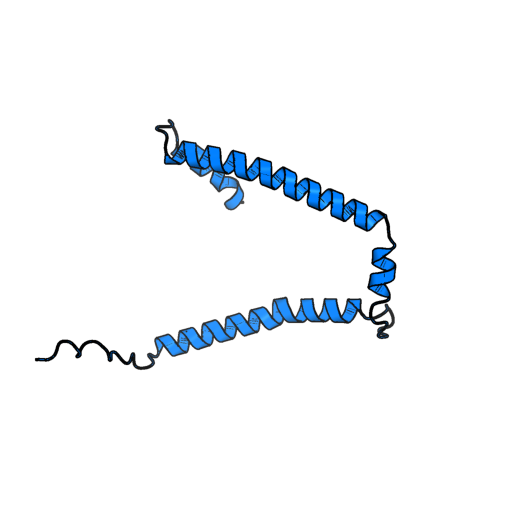THR A N 1
ATOM 783 C CA . THR A 1 99 ? -14.732 -2.845 23.601 1.00 90.88 99 THR A CA 1
ATOM 784 C C . THR A 1 99 ? -14.715 -3.006 25.118 1.00 90.88 99 THR A C 1
ATOM 786 O O . THR A 1 99 ? -15.324 -3.945 25.629 1.00 90.88 99 THR A O 1
ATOM 789 N N . ARG A 1 100 ? -14.034 -2.113 25.840 1.00 89.81 100 ARG A N 1
ATOM 790 C CA . ARG A 1 100 ? -13.729 -2.276 27.269 1.00 89.81 100 ARG A CA 1
ATOM 791 C C . ARG A 1 100 ? -14.450 -1.298 28.192 1.00 89.81 100 ARG A C 1
ATOM 793 O O . ARG A 1 100 ? -14.405 -1.510 29.398 1.00 89.81 100 ARG A O 1
ATOM 800 N N . THR A 1 101 ? -15.126 -0.271 27.675 1.00 87.81 101 THR A N 1
ATOM 801 C CA . THR A 1 101 ? -15.843 0.703 28.519 1.00 87.81 101 THR A CA 1
ATOM 802 C C . THR A 1 101 ? -17.362 0.604 28.363 1.00 87.81 101 THR A C 1
ATOM 804 O O . THR A 1 101 ? -17.875 0.201 27.315 1.00 87.81 101 THR A O 1
ATOM 807 N N . CYS A 1 102 ? -18.097 0.999 29.407 1.00 81.94 102 CYS A N 1
ATOM 808 C CA . CYS A 1 102 ? -19.558 1.128 29.403 1.00 81.94 102 CYS A CA 1
ATOM 809 C C . CYS A 1 102 ? -19.993 2.458 28.759 1.00 81.94 102 CYS A C 1
ATOM 811 O O . CYS A 1 102 ? -20.705 3.253 29.367 1.00 81.94 102 CYS A O 1
ATOM 813 N N . MET A 1 103 ? -19.521 2.726 27.539 1.00 84.75 103 MET A N 1
ATOM 814 C CA . MET A 1 103 ? -19.826 3.958 26.810 1.00 84.75 103 MET A CA 1
ATOM 815 C C . MET A 1 103 ? -21.319 4.013 26.420 1.00 84.75 103 MET A C 1
ATOM 817 O O . MET A 1 103 ? -21.805 3.082 25.760 1.00 84.75 103 MET A O 1
ATOM 821 N N . PRO A 1 104 ? -22.054 5.090 26.762 1.00 80.06 104 PRO A N 1
ATOM 822 C CA . PRO A 1 104 ? -23.426 5.273 26.294 1.00 80.06 104 PRO A CA 1
ATOM 823 C C . PRO A 1 104 ? -23.451 5.449 24.765 1.00 80.06 104 PRO A C 1
ATOM 825 O O . PRO A 1 104 ? -22.531 6.011 24.179 1.00 80.06 104 PRO A O 1
ATOM 828 N N . PHE A 1 105 ? -24.499 4.954 24.098 1.00 86.69 105 PHE A N 1
ATOM 829 C CA . PHE A 1 105 ? -24.673 5.028 22.633 1.00 86.69 105 PHE A CA 1
ATOM 830 C C . PHE A 1 105 ? -23.597 4.326 21.776 1.00 86.69 105 PHE A C 1
ATOM 832 O O . PHE A 1 105 ? -23.436 4.633 20.596 1.00 86.69 105 PHE A O 1
ATOM 839 N N . LYS A 1 106 ? -22.907 3.308 22.306 1.00 85.12 106 LYS A N 1
ATOM 840 C CA . LYS A 1 106 ? -21.894 2.500 21.588 1.00 85.12 106 LYS A CA 1
ATOM 841 C C . LYS A 1 106 ? -22.313 2.016 20.185 1.00 85.12 106 LYS A C 1
ATOM 843 O O . LYS A 1 106 ? -21.467 1.910 19.301 1.00 85.12 106 LYS A O 1
ATOM 848 N N . GLY A 1 107 ? -23.597 1.712 19.969 1.00 84.69 107 GLY A N 1
ATOM 849 C CA . GLY A 1 107 ? -24.124 1.316 18.655 1.00 84.69 107 GLY A CA 1
ATOM 850 C C . GLY A 1 107 ? -24.042 2.432 17.608 1.00 84.69 107 GLY A C 1
ATOM 851 O O . GLY A 1 107 ? -23.620 2.175 16.485 1.00 84.69 107 GLY A O 1
ATOM 852 N N . PHE A 1 108 ? -24.351 3.672 17.994 1.00 88.88 108 PHE A N 1
ATOM 853 C CA . PHE A 1 108 ? -24.245 4.841 17.119 1.00 88.88 108 PHE A CA 1
ATOM 854 C C . PHE A 1 108 ? -22.794 5.079 16.684 1.00 88.88 108 PHE A C 1
ATOM 856 O O . PHE A 1 108 ? -22.523 5.173 15.492 1.00 88.88 108 PHE A O 1
ATOM 863 N N . PHE A 1 109 ? -21.841 5.068 17.624 1.00 88.81 109 PHE A N 1
ATOM 864 C CA . PHE A 1 109 ? -20.419 5.241 17.301 1.00 88.81 109 PHE A CA 1
ATOM 865 C C . PHE A 1 109 ? -19.887 4.159 16.352 1.00 88.81 109 PHE A C 1
ATOM 867 O O . PHE A 1 109 ? -19.143 4.471 15.425 1.00 88.81 109 PHE A O 1
ATOM 874 N N . LYS A 1 110 ? -20.304 2.896 16.523 1.00 88.31 110 LYS A N 1
ATOM 875 C CA . LYS A 1 110 ? -19.959 1.823 15.577 1.00 88.31 110 LYS A CA 1
ATOM 876 C C . LYS A 1 110 ? -20.499 2.088 14.175 1.00 88.31 110 LYS A C 1
ATOM 878 O O . LYS A 1 110 ? -19.774 1.871 13.213 1.00 88.31 110 LYS A O 1
ATOM 883 N N . LEU A 1 111 ? -21.749 2.539 14.061 1.00 89.94 111 LEU A N 1
ATOM 884 C CA . LEU A 1 111 ? -22.348 2.854 12.765 1.00 89.94 111 LEU A CA 1
ATOM 885 C C . LEU A 1 111 ? -21.593 3.989 12.079 1.00 89.94 111 LEU A C 1
ATOM 887 O O . LEU A 1 111 ? -21.213 3.825 10.928 1.00 89.94 111 LEU A O 1
ATOM 891 N N . VAL A 1 112 ? -21.291 5.076 12.795 1.00 90.62 112 VAL A N 1
ATOM 892 C CA . VAL A 1 112 ? -20.515 6.206 12.255 1.00 90.62 112 VAL A CA 1
ATOM 893 C C . VAL A 1 112 ? -19.163 5.751 11.699 1.00 90.62 112 VAL A C 1
ATOM 895 O O . VAL A 1 112 ? -18.790 6.163 10.605 1.00 90.62 112 VAL A O 1
ATOM 898 N N . ALA A 1 113 ? -18.462 4.854 12.399 1.00 88.56 113 ALA A N 1
ATOM 899 C CA . ALA A 1 113 ? -17.194 4.301 11.921 1.00 88.56 113 ALA A CA 1
ATOM 900 C C . ALA A 1 113 ? -17.335 3.415 10.667 1.00 88.56 113 ALA A C 1
ATOM 902 O O . ALA A 1 113 ? -16.373 3.261 9.921 1.00 88.56 113 ALA A O 1
ATOM 903 N N . LEU A 1 114 ? -18.515 2.834 10.431 1.00 91.50 114 LEU A N 1
ATOM 904 C CA . LEU A 1 114 ? -18.800 1.994 9.266 1.00 91.50 114 LEU A CA 1
ATOM 905 C C . LEU A 1 114 ? -19.321 2.787 8.060 1.00 91.50 114 LEU A C 1
ATOM 907 O O . LEU A 1 114 ? -19.225 2.278 6.949 1.00 91.50 114 LEU A O 1
ATOM 911 N N . ILE A 1 115 ? -19.839 4.010 8.241 1.00 93.56 115 ILE A N 1
ATOM 912 C CA . ILE A 1 115 ? -20.386 4.833 7.142 1.00 93.56 115 ILE A CA 1
ATOM 913 C C . ILE A 1 115 ? -19.419 4.948 5.948 1.00 93.56 115 ILE A C 1
ATOM 915 O O . ILE A 1 115 ? -19.865 4.698 4.831 1.00 93.56 115 ILE A O 1
ATOM 919 N N . PRO A 1 116 ? -18.115 5.247 6.124 1.00 88.12 116 PRO A N 1
ATOM 920 C CA . PRO A 1 116 ? -17.190 5.387 4.995 1.00 88.12 116 PRO A CA 1
ATOM 921 C C . PRO A 1 116 ? -16.918 4.084 4.231 1.00 88.12 116 PRO A C 1
ATOM 923 O O . PRO A 1 116 ? -16.366 4.123 3.142 1.00 88.12 116 PRO A O 1
ATOM 926 N N . LEU A 1 117 ? -17.257 2.925 4.803 1.00 88.12 117 LEU A N 1
ATOM 927 C CA . LEU A 1 117 ? -17.151 1.634 4.116 1.00 88.12 117 LEU A CA 1
ATOM 928 C C . LEU A 1 117 ? -18.397 1.320 3.279 1.00 88.12 117 LEU A C 1
ATOM 930 O O . LEU A 1 117 ? -18.365 0.395 2.473 1.00 88.12 117 LEU A O 1
ATOM 934 N N . LEU A 1 118 ? -19.496 2.045 3.510 1.00 80.25 118 LEU A N 1
ATOM 935 C CA . LEU A 1 118 ? -20.782 1.865 2.834 1.00 80.25 118 LEU A CA 1
ATOM 936 C C . LEU A 1 118 ? -20.996 2.862 1.681 1.00 80.25 118 LEU A C 1
ATOM 938 O O . LEU A 1 118 ? -22.057 2.818 1.059 1.00 80.25 118 LEU A O 1
ATOM 942 N N . SER A 1 119 ? -20.041 3.766 1.433 1.00 61.62 119 SER A N 1
ATOM 943 C CA . SER A 1 119 ? -20.072 4.733 0.324 1.00 61.62 119 SER A CA 1
ATOM 944 C C . SER A 1 119 ? -19.585 4.148 -0.992 1.00 61.62 119 SER A C 1
ATOM 946 O O . SER A 1 119 ? -18.582 3.402 -0.938 1.00 61.62 119 SER A O 1
#

Secondary structure (DSSP, 8-state):
--S-TTS-------HHHHHHHHHHHHHHHHHIIIIIHHHHHHHHHHTB-TTS-B-TTHHHHHHHH-HHHHHHHHHHHHHHHHHHHHHHHHHHHHHHHHHHS--TTHHHHHHHHHGGG--

pLDDT: mean 87.59, std 11.88, range [47.22, 98.44]

Solvent-accessible surface area (backbone atoms only — not comparable to full-atom values): 7102 Å² total; per-residue (Å²): 136,83,92,72,83,81,82,74,82,76,76,70,89,46,74,66,57,55,53,51,50,50,54,52,49,50,50,52,52,50,47,42,61,73,48,48,44,57,52,49,52,51,57,56,50,56,25,31,46,97,89,66,48,80,56,51,65,54,59,54,57,58,54,75,65,41,66,68,53,59,52,49,52,50,52,52,49,50,52,51,51,55,49,48,55,54,48,52,54,51,52,48,52,51,53,45,45,64,73,77,46,94,56,84,66,52,68,60,59,54,49,64,71,45,49,78,76,74,108

Radius of gyration: 26.77 Å; Cα contacts (8 Å, |Δi|>4): 26; chains: 1; bounding box: 44×70×59 Å